Protein AF-A0AAW9SBM7-F1 (afdb_monomer)

InterPro domains:
  IPR028992 Hedgehog/Intein (Hint) domain [PF13403] (1-27)

pLDDT: mean 90.09, std 12.3, range [44.88, 98.12]

Secondary structure (DSSP, 8-state):
--------SS--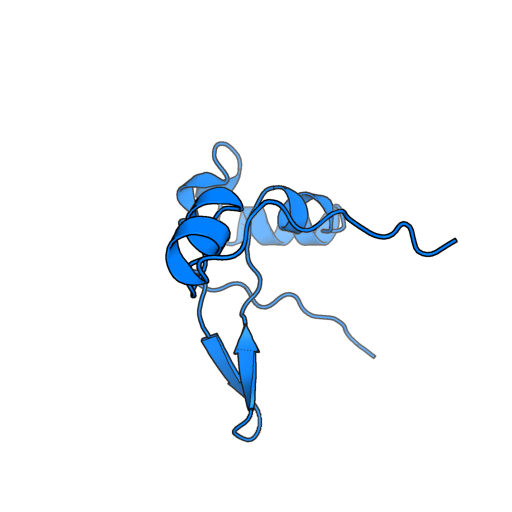EEEETTEEEE----SHHHHHHS-HHHHHHHHHH-GGGGT-GGGG---SS----HHHHHHHH-----------

Mean predicted aligned e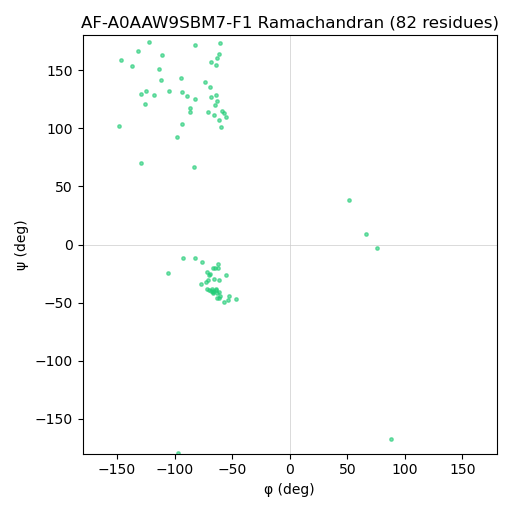rror: 6.28 Å

Solvent-accessible surface area (backbone atoms only — not comparable to full-atom values): 5490 Å² total; per-residue (Å²): 140,86,88,82,86,53,67,61,96,47,39,39,75,44,73,57,96,86,40,83,44,71,42,47,56,64,44,74,68,46,54,68,70,42,53,71,70,58,46,52,52,47,36,70,77,41,57,76,41,76,85,38,48,71,76,48,60,66,71,63,60,92,80,74,51,74,69,54,49,27,69,74,68,71,47,72,90,75,77,81,76,77,81,127

Foldseek 3Di:
DDDDQFDDLAKAFDDDPNDTDIHQQQDPVSLVPDDPVRNVVVCVVVVVCPVPSCNNDDHHDDDDDPVRVCVVVVDDDDPPPPPD

Structure (mmCIF, N/CA/C/O backbone):
data_AF-A0AAW9SBM7-F1
#
_entry.id   AF-A0AAW9SBM7-F1
#
loop_
_atom_site.group_PDB
_atom_site.id
_atom_site.type_symbol
_atom_site.label_atom_id
_atom_site.label_alt_id
_atom_site.label_comp_id
_atom_site.label_asym_id
_atom_site.label_entity_id
_atom_site.label_seq_id
_atom_site.pdbx_PDB_ins_code
_atom_site.Cartn_x
_atom_site.Cartn_y
_atom_site.Cartn_z
_atom_site.occupancy
_atom_site.B_iso_or_equiv
_atom_site.auth_seq_id
_atom_site.auth_comp_id
_atom_site.auth_asym_id
_atom_site.auth_atom_id
_atom_site.pdbx_PDB_model_num
ATOM 1 N N . MET A 1 1 ? 22.888 0.144 1.742 1.00 73.69 1 MET A N 1
ATOM 2 C CA . MET A 1 1 ? 21.495 0.007 2.223 1.00 73.69 1 MET A CA 1
ATOM 3 C C . MET A 1 1 ? 20.599 -0.177 1.012 1.00 73.69 1 MET A C 1
ATOM 5 O O . MET A 1 1 ? 20.865 0.469 0.006 1.00 73.69 1 MET A O 1
ATOM 9 N N . THR A 1 2 ? 19.584 -1.036 1.101 1.00 88.88 2 THR A N 1
ATOM 10 C CA . THR A 1 2 ? 18.654 -1.334 -0.002 1.00 88.88 2 THR A CA 1
ATOM 11 C C . THR A 1 2 ? 17.231 -1.087 0.475 1.00 88.88 2 THR A C 1
ATOM 13 O O . THR A 1 2 ? 16.870 -1.543 1.557 1.00 88.88 2 THR A O 1
ATOM 16 N N . TYR A 1 3 ? 16.443 -0.362 -0.315 1.00 89.19 3 TYR A N 1
ATOM 17 C CA . TYR A 1 3 ? 15.038 -0.081 -0.030 1.00 89.19 3 TYR A CA 1
ATOM 18 C C . TYR A 1 3 ? 14.151 -0.941 -0.933 1.00 89.19 3 TYR A C 1
ATOM 20 O O . TYR A 1 3 ? 14.399 -1.022 -2.136 1.00 89.19 3 TYR A O 1
ATOM 28 N N . ILE A 1 4 ? 13.150 -1.605 -0.355 1.00 90.62 4 ILE A N 1
ATOM 29 C CA . ILE A 1 4 ? 12.285 -2.561 -1.056 1.00 90.62 4 ILE A CA 1
ATOM 30 C C . ILE A 1 4 ? 10.828 -2.199 -0.771 1.00 90.62 4 ILE A C 1
ATOM 32 O O . ILE A 1 4 ? 10.440 -2.059 0.387 1.00 90.62 4 ILE A O 1
ATOM 36 N N . HIS A 1 5 ? 10.016 -2.095 -1.824 1.00 94.25 5 HIS A N 1
ATOM 37 C CA . HIS A 1 5 ? 8.561 -2.030 -1.705 1.00 94.25 5 HIS A CA 1
ATOM 38 C C . HIS A 1 5 ? 7.994 -3.454 -1.664 1.00 94.25 5 HIS A C 1
ATOM 40 O O . HIS A 1 5 ? 8.144 -4.205 -2.625 1.00 94.25 5 HIS A O 1
ATOM 46 N N . LEU A 1 6 ? 7.344 -3.827 -0.560 1.00 95.25 6 LEU A N 1
ATOM 47 C CA . LEU A 1 6 ? 6.707 -5.136 -0.397 1.00 95.25 6 LEU A CA 1
ATOM 48 C C . LEU A 1 6 ? 5.208 -5.036 -0.699 1.00 95.25 6 LEU A C 1
ATOM 50 O O . LEU A 1 6 ? 4.426 -4.722 0.194 1.00 95.25 6 LEU A O 1
ATOM 54 N N . ALA A 1 7 ? 4.809 -5.288 -1.945 1.00 96.00 7 ALA A N 1
ATOM 55 C CA . ALA A 1 7 ? 3.403 -5.407 -2.336 1.00 96.00 7 ALA A CA 1
ATOM 56 C C . ALA A 1 7 ? 2.960 -6.882 -2.308 1.00 96.00 7 ALA A C 1
ATOM 58 O O . ALA A 1 7 ? 3.741 -7.770 -2.645 1.00 96.00 7 ALA A O 1
ATOM 59 N N . LEU A 1 8 ? 1.716 -7.134 -1.904 1.00 96.62 8 LEU A N 1
ATOM 60 C CA . LEU A 1 8 ? 1.086 -8.462 -1.854 1.00 96.62 8 LEU A CA 1
ATOM 61 C C . LEU A 1 8 ? -0.182 -8.436 -2.722 1.00 96.62 8 LEU A C 1
ATOM 63 O O . LEU A 1 8 ? -0.584 -7.368 -3.165 1.00 96.62 8 LEU A O 1
ATOM 67 N N . ASP A 1 9 ? -0.860 -9.570 -2.918 1.00 95.50 9 ASP A N 1
ATOM 68 C CA . ASP A 1 9 ? -2.097 -9.636 -3.730 1.00 95.50 9 ASP A CA 1
ATOM 69 C C . ASP A 1 9 ? -3.198 -8.667 -3.267 1.00 95.50 9 ASP A C 1
ATOM 71 O O . ASP A 1 9 ? -4.058 -8.256 -4.039 1.00 95.50 9 ASP A O 1
ATOM 75 N N . ARG A 1 10 ? -3.171 -8.311 -1.981 1.00 95.38 10 ARG A N 1
ATOM 76 C CA . ARG A 1 10 ? -3.985 -7.268 -1.360 1.00 95.38 10 ARG A CA 1
ATOM 77 C C . ARG A 1 10 ? -3.185 -6.609 -0.250 1.00 95.38 10 ARG A C 1
ATOM 79 O O . ARG A 1 10 ? -2.291 -7.233 0.327 1.00 95.38 10 ARG A O 1
ATOM 86 N N . HIS A 1 11 ? -3.573 -5.398 0.124 1.00 97.69 11 HIS A N 1
ATOM 87 C CA . HIS A 1 11 ? -2.962 -4.708 1.251 1.00 97.69 11 HIS A CA 1
ATOM 88 C C . HIS A 1 11 ? -3.216 -5.442 2.579 1.00 97.69 11 HIS A C 1
ATOM 90 O O . HIS A 1 11 ? -4.360 -5.764 2.917 1.00 97.69 11 HIS A O 1
ATOM 96 N N . GLN A 1 12 ? -2.152 -5.705 3.340 1.00 98.12 12 GLN A N 1
ATOM 97 C CA . GLN A 1 12 ? -2.195 -6.480 4.583 1.00 98.12 12 GLN A CA 1
ATOM 98 C C . GLN A 1 12 ? -1.347 -5.852 5.688 1.00 98.12 12 GLN A C 1
ATOM 100 O O . GLN A 1 12 ? -0.348 -5.177 5.436 1.00 98.12 12 GLN A O 1
ATOM 105 N N . VAL A 1 13 ? -1.735 -6.142 6.931 1.00 97.94 13 VAL A N 1
ATOM 106 C CA . VAL A 1 13 ? -0.861 -5.982 8.095 1.00 97.94 13 VAL A CA 1
ATOM 107 C C . VAL A 1 13 ? 0.035 -7.216 8.169 1.00 97.94 13 VAL A C 1
ATOM 109 O O . VAL A 1 13 ? -0.461 -8.340 8.212 1.00 97.94 13 VAL A O 1
ATOM 112 N N . ILE A 1 14 ? 1.342 -6.998 8.195 1.00 96.88 14 ILE A N 1
ATOM 113 C CA . ILE A 1 14 ? 2.370 -8.020 8.396 1.00 96.88 14 ILE A CA 1
ATOM 114 C C . ILE A 1 14 ? 3.040 -7.811 9.756 1.00 96.88 14 ILE A C 1
ATOM 116 O O . ILE A 1 14 ? 2.930 -6.741 10.355 1.00 96.88 14 ILE A O 1
ATOM 120 N N . TYR A 1 15 ? 3.745 -8.824 10.247 1.00 97.31 15 TYR A N 1
ATOM 121 C CA . TYR A 1 15 ? 4.470 -8.745 11.512 1.00 97.31 15 TYR A CA 1
ATOM 122 C C . TYR A 1 15 ? 5.962 -8.938 11.273 1.00 97.31 15 TYR A C 1
ATOM 124 O O . TYR A 1 15 ? 6.369 -9.912 10.644 1.00 97.31 15 TYR A O 1
ATOM 132 N N . ALA A 1 16 ? 6.764 -8.017 11.800 1.00 93.50 16 ALA A N 1
ATOM 133 C CA . ALA A 1 16 ? 8.218 -8.103 11.819 1.00 93.50 16 ALA A CA 1
ATOM 134 C C . ALA A 1 16 ? 8.677 -7.942 13.269 1.00 93.50 16 ALA A C 1
ATOM 136 O O . ALA A 1 16 ? 8.340 -6.947 13.907 1.00 93.50 16 ALA A O 1
ATOM 137 N N . GLU A 1 17 ? 9.377 -8.939 13.814 1.00 96.44 17 GLU A N 1
ATOM 138 C CA .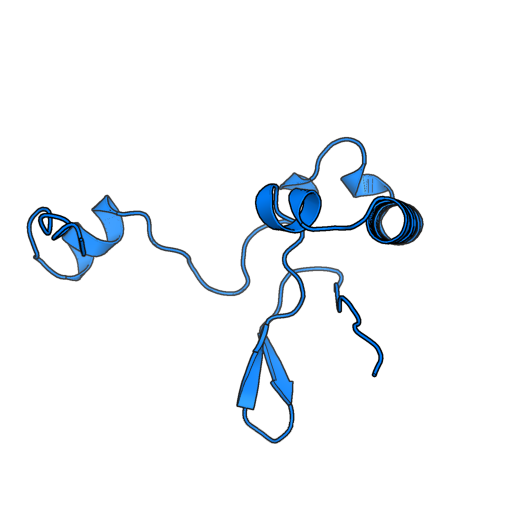 GLU A 1 17 ? 9.813 -8.949 15.223 1.00 96.44 17 GLU A CA 1
ATOM 139 C C . GLU A 1 17 ? 8.668 -8.671 16.222 1.00 96.44 17 GLU A C 1
ATOM 141 O O . GLU A 1 17 ? 8.813 -7.946 17.204 1.00 96.44 17 GLU A O 1
ATOM 146 N N . GLY A 1 18 ? 7.476 -9.209 15.939 1.00 97.00 18 GLY A N 1
ATOM 147 C CA . GLY A 1 18 ? 6.275 -9.017 16.761 1.00 97.00 18 GLY A CA 1
ATOM 148 C C . GLY A 1 18 ? 5.594 -7.650 16.614 1.00 97.00 18 GLY A C 1
ATOM 149 O O . GLY A 1 18 ? 4.519 -7.448 17.179 1.00 97.00 18 GLY A O 1
ATOM 150 N N . LEU A 1 19 ? 6.153 -6.730 15.825 1.00 97.44 19 LEU A N 1
ATOM 151 C CA . LEU A 1 19 ? 5.565 -5.419 15.563 1.00 97.44 19 LEU A CA 1
ATOM 152 C C . LEU A 1 19 ? 4.711 -5.440 14.295 1.00 97.44 19 LEU A C 1
ATOM 154 O O . LEU A 1 19 ? 5.145 -5.897 13.236 1.00 97.44 19 LEU A O 1
ATOM 158 N N . ALA A 1 20 ? 3.493 -4.908 14.406 1.00 97.25 20 ALA A N 1
ATOM 159 C CA . ALA A 1 20 ? 2.601 -4.734 13.269 1.00 97.25 20 ALA A CA 1
ATOM 160 C C . ALA A 1 20 ? 3.155 -3.662 12.316 1.00 97.25 20 ALA A C 1
ATOM 162 O O . ALA A 1 20 ? 3.437 -2.538 12.727 1.00 97.25 20 ALA A O 1
ATOM 1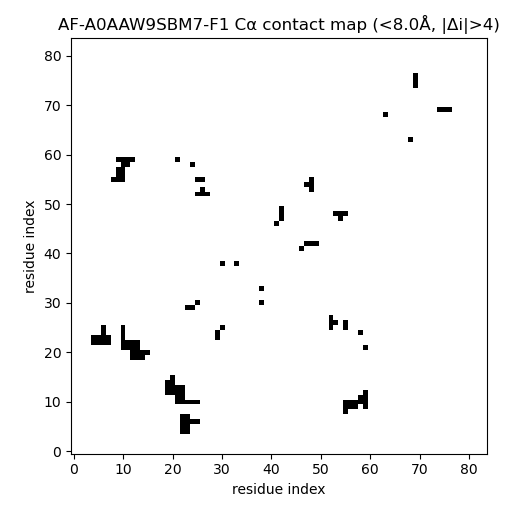63 N N . SER A 1 21 ? 3.277 -4.020 11.043 1.00 96.06 21 SER A N 1
ATOM 164 C CA . SER A 1 21 ? 3.660 -3.158 9.923 1.00 96.06 21 SER A CA 1
ATOM 165 C C . SER A 1 21 ? 2.683 -3.368 8.770 1.00 96.06 21 SER A C 1
ATOM 167 O O . SER A 1 21 ? 1.920 -4.332 8.771 1.00 96.06 21 SER A O 1
ATOM 169 N N . GLU A 1 22 ? 2.681 -2.491 7.774 1.00 96.81 22 GLU A N 1
ATOM 170 C CA . GLU A 1 22 ? 1.801 -2.628 6.609 1.00 96.81 22 GLU A CA 1
ATOM 171 C C . GLU A 1 22 ? 2.617 -2.941 5.352 1.00 96.81 22 GLU A C 1
ATOM 173 O O . GLU A 1 22 ? 3.721 -2.426 5.165 1.00 96.81 22 GLU A O 1
ATOM 178 N N . SER A 1 23 ? 2.078 -3.818 4.499 1.00 97.38 23 SER A N 1
ATOM 179 C CA . SER A 1 23 ? 2.565 -3.986 3.126 1.00 97.38 23 SER A CA 1
ATOM 180 C C . SER A 1 23 ? 2.400 -2.680 2.345 1.00 97.38 23 SER A C 1
ATOM 182 O O . SER A 1 23 ? 1.610 -1.822 2.716 1.00 97.38 23 SER A O 1
ATOM 184 N N . PHE A 1 24 ? 3.066 -2.538 1.210 1.00 96.81 24 PHE A N 1
ATOM 185 C CA . PHE A 1 24 ? 2.883 -1.386 0.340 1.00 96.81 24 PHE A CA 1
ATOM 186 C C . PHE A 1 24 ? 1.445 -1.308 -0.209 1.00 96.81 24 PHE A C 1
ATOM 188 O O . PHE A 1 24 ? 0.949 -2.251 -0.839 1.00 96.81 24 PHE A O 1
ATOM 195 N N . PHE A 1 25 ? 0.768 -0.178 0.024 1.00 97.50 25 PHE A N 1
ATOM 196 C CA . PHE A 1 25 ? -0.542 0.106 -0.561 1.00 97.50 25 PHE A CA 1
ATOM 197 C C . PHE A 1 25 ? -0.386 0.755 -1.935 1.00 97.50 25 PHE A C 1
ATOM 199 O O . PHE A 1 25 ? 0.080 1.890 -2.044 1.00 97.50 25 PHE A O 1
ATOM 206 N N . VAL A 1 26 ? -0.816 0.053 -2.984 1.00 96.62 26 VAL A N 1
ATOM 207 C CA . VAL A 1 26 ? -0.825 0.566 -4.356 1.00 96.62 26 VAL A CA 1
ATOM 208 C C . VAL A 1 26 ? -2.091 1.402 -4.573 1.00 96.62 26 VAL A C 1
ATOM 210 O O . VAL A 1 26 ? -2.997 1.011 -5.295 1.00 96.62 26 VAL A O 1
ATOM 213 N N . GLY A 1 27 ? -2.174 2.539 -3.884 1.00 94.56 27 GLY A N 1
ATOM 214 C CA . GLY A 1 27 ? -3.136 3.604 -4.187 1.00 94.56 27 GLY A CA 1
ATOM 215 C C . GLY A 1 27 ? -2.495 4.704 -5.036 1.00 94.56 27 GLY A C 1
ATOM 216 O O . GLY A 1 27 ? -1.300 4.638 -5.328 1.00 94.56 27 GLY A O 1
ATOM 217 N N . ASP A 1 28 ? -3.256 5.745 -5.373 1.00 93.00 28 ASP A N 1
ATOM 218 C CA . ASP A 1 28 ? -2.775 6.862 -6.206 1.00 93.00 28 ASP A CA 1
ATOM 219 C C . ASP A 1 28 ? -1.489 7.499 -5.653 1.00 93.00 28 ASP A C 1
ATOM 221 O O . ASP A 1 28 ? -0.497 7.638 -6.368 1.00 93.00 28 ASP A O 1
ATOM 225 N N . GLU A 1 29 ? -1.467 7.801 -4.351 1.00 93.06 29 GLU A N 1
ATOM 226 C CA . GLU A 1 29 ? -0.302 8.389 -3.674 1.00 93.06 29 GLU A CA 1
ATOM 227 C C . GLU A 1 29 ? 0.891 7.427 -3.617 1.00 93.06 29 GLU A C 1
ATOM 229 O O . GLU A 1 29 ? 2.033 7.818 -3.860 1.00 93.06 29 GLU A O 1
ATOM 234 N N . GLY A 1 30 ? 0.637 6.144 -3.333 1.00 93.31 30 GLY A N 1
ATOM 235 C CA . GLY A 1 30 ? 1.684 5.123 -3.315 1.00 93.31 30 GLY A CA 1
ATOM 236 C C . GLY A 1 30 ? 2.331 4.983 -4.690 1.00 93.31 30 GLY A C 1
ATOM 237 O O . GLY A 1 30 ? 3.555 4.997 -4.814 1.00 93.31 30 GLY A O 1
ATOM 238 N N . LEU A 1 31 ? 1.512 4.925 -5.739 1.00 94.88 31 LEU A N 1
ATOM 239 C CA . LEU A 1 31 ? 1.971 4.843 -7.118 1.00 94.88 31 LEU A CA 1
ATOM 240 C C . LEU A 1 31 ? 2.746 6.096 -7.550 1.00 94.88 31 LEU A C 1
ATOM 242 O O . LEU A 1 31 ? 3.756 5.969 -8.244 1.00 94.88 31 LEU A O 1
ATOM 246 N N . ALA A 1 32 ? 2.304 7.286 -7.134 1.00 94.25 32 ALA A N 1
ATOM 247 C CA . ALA A 1 32 ? 2.996 8.548 -7.397 1.00 94.25 32 ALA A CA 1
ATOM 248 C C . ALA A 1 32 ? 4.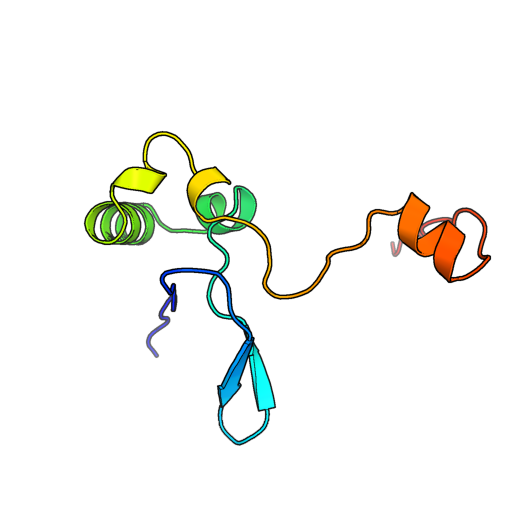365 8.631 -6.698 1.00 94.25 32 ALA A C 1
ATOM 250 O O . ALA A 1 32 ? 5.284 9.258 -7.225 1.00 94.25 32 ALA A O 1
ATOM 251 N N . ALA A 1 33 ? 4.520 7.970 -5.548 1.00 93.94 33 ALA A N 1
ATOM 252 C CA . ALA A 1 33 ? 5.777 7.910 -4.805 1.00 93.94 33 ALA A CA 1
ATOM 253 C C . ALA A 1 33 ? 6.817 6.947 -5.412 1.00 93.94 33 ALA A C 1
ATOM 255 O O . ALA A 1 33 ? 7.995 7.011 -5.050 1.00 93.94 33 ALA A O 1
ATOM 256 N N . LEU A 1 34 ? 6.420 6.050 -6.324 1.00 95.38 34 LEU A N 1
ATOM 257 C CA . LEU A 1 34 ? 7.348 5.118 -6.965 1.00 95.38 34 LEU A CA 1
ATOM 258 C C . LEU A 1 34 ? 8.231 5.816 -8.000 1.00 95.38 34 LEU A C 1
ATOM 260 O O . LEU A 1 34 ? 7.780 6.603 -8.833 1.00 95.38 34 LEU A O 1
ATOM 264 N N . THR A 1 35 ? 9.507 5.431 -8.022 1.00 95.56 35 THR A N 1
ATOM 265 C CA . THR A 1 35 ? 10.389 5.774 -9.141 1.00 95.56 35 THR A CA 1
ATOM 266 C C . THR A 1 35 ? 9.896 5.099 -10.428 1.00 95.56 35 THR A C 1
ATOM 268 O O . THR A 1 35 ? 9.264 4.039 -10.356 1.00 95.56 35 THR A O 1
ATOM 271 N N . PRO A 1 36 ? 10.205 5.640 -11.623 1.00 95.81 36 PRO A N 1
ATOM 272 C CA . PRO A 1 36 ? 9.781 5.018 -12.876 1.00 95.81 36 PRO A CA 1
ATOM 273 C C . PRO A 1 36 ? 10.169 3.529 -12.993 1.00 95.81 36 PRO A C 1
ATOM 275 O O . PRO A 1 36 ? 9.280 2.733 -13.292 1.00 95.81 36 PRO A O 1
ATOM 278 N N . PRO A 1 37 ? 11.406 3.100 -12.645 1.00 95.69 37 PRO A N 1
ATOM 279 C CA . PRO A 1 37 ? 11.763 1.679 -12.675 1.00 95.69 37 PRO A CA 1
ATOM 280 C C . PRO A 1 37 ? 10.976 0.819 -11.676 1.00 95.69 37 PRO A C 1
ATOM 282 O O . PRO A 1 37 ? 10.603 -0.309 -11.992 1.00 95.69 37 PRO A O 1
ATOM 285 N N . ALA A 1 38 ? 10.700 1.334 -10.472 1.00 95.19 38 ALA A N 1
ATOM 286 C CA . ALA A 1 38 ? 9.912 0.608 -9.475 1.00 95.19 38 ALA A CA 1
ATOM 287 C C . ALA A 1 38 ? 8.453 0.448 -9.923 1.00 95.19 38 ALA A C 1
ATOM 289 O O . ALA A 1 38 ? 7.860 -0.614 -9.742 1.00 95.19 38 ALA A O 1
ATOM 290 N N . ARG A 1 39 ? 7.896 1.476 -10.568 1.00 95.69 39 ARG A N 1
ATOM 291 C CA . ARG A 1 39 ? 6.554 1.439 -11.149 1.00 95.69 39 ARG A CA 1
ATOM 292 C C . ARG A 1 39 ? 6.454 0.454 -12.317 1.00 95.69 39 ARG A C 1
ATOM 294 O O . ARG A 1 39 ? 5.466 -0.267 -12.416 1.00 95.69 39 ARG A O 1
ATOM 301 N N . ASP A 1 40 ? 7.469 0.382 -13.175 1.00 96.06 40 ASP A N 1
ATOM 302 C CA . ASP A 1 40 ? 7.498 -0.606 -14.259 1.00 96.06 40 ASP A CA 1
ATOM 303 C C . ASP A 1 40 ? 7.611 -2.038 -13.722 1.00 96.06 40 ASP A C 1
ATOM 305 O O . ASP A 1 40 ? 6.891 -2.919 -14.189 1.00 96.06 40 ASP A O 1
ATOM 309 N N . SER A 1 41 ? 8.433 -2.256 -12.690 1.00 96.19 41 SER A N 1
ATOM 310 C CA . SER A 1 41 ? 8.520 -3.544 -11.988 1.00 96.19 41 SER A CA 1
ATOM 311 C C . SER A 1 41 ? 7.180 -3.948 -11.361 1.00 96.19 41 SER A C 1
ATOM 313 O O . SER A 1 41 ? 6.725 -5.078 -11.536 1.00 96.19 41 SER A O 1
ATOM 315 N N . LEU A 1 42 ? 6.496 -3.002 -10.706 1.00 96.44 42 LEU A N 1
ATOM 316 C CA . LEU A 1 42 ? 5.158 -3.214 -10.156 1.00 96.44 42 LEU A CA 1
ATOM 317 C C . LEU A 1 42 ? 4.174 -3.661 -11.243 1.00 96.44 42 LEU A C 1
ATOM 319 O O . LEU A 1 42 ? 3.489 -4.660 -11.061 1.00 96.44 42 LEU A O 1
ATOM 323 N N . PHE A 1 43 ? 4.109 -2.964 -12.380 1.00 96.75 43 PHE A N 1
ATOM 324 C CA . PHE A 1 43 ? 3.183 -3.329 -13.456 1.00 96.75 43 PHE A CA 1
ATOM 325 C C . PHE A 1 43 ? 3.575 -4.608 -14.198 1.00 96.75 43 PHE A C 1
ATOM 327 O O . PHE A 1 43 ? 2.704 -5.260 -14.767 1.00 96.75 43 PHE A O 1
ATOM 334 N N . ALA A 1 44 ? 4.850 -4.994 -14.188 1.00 97.00 44 ALA A N 1
ATOM 335 C CA . ALA A 1 44 ? 5.262 -6.307 -14.669 1.00 97.00 44 ALA A CA 1
ATOM 336 C C . ALA A 1 44 ? 4.753 -7.426 -13.741 1.00 97.00 44 ALA A C 1
ATOM 338 O O . ALA A 1 44 ? 4.292 -8.456 -14.227 1.00 97.00 44 ALA A O 1
ATOM 339 N N . ALA A 1 45 ? 4.790 -7.210 -12.421 1.00 95.56 45 ALA A N 1
ATOM 340 C CA . ALA A 1 45 ? 4.301 -8.166 -11.424 1.00 95.56 45 ALA A CA 1
ATOM 341 C C . ALA A 1 45 ? 2.765 -8.183 -11.292 1.00 95.56 45 ALA A C 1
ATOM 343 O O . ALA A 1 45 ? 2.175 -9.236 -11.063 1.00 95.56 45 ALA A O 1
ATOM 344 N N . MET A 1 46 ? 2.109 -7.031 -11.459 1.00 96.25 46 MET A N 1
ATOM 345 C CA . MET A 1 46 ? 0.662 -6.835 -11.306 1.00 96.25 46 MET A CA 1
ATOM 346 C C . MET A 1 46 ? 0.065 -6.117 -12.536 1.00 96.25 46 MET A C 1
ATOM 348 O O . MET A 1 46 ? -0.351 -4.958 -12.442 1.00 96.25 46 MET A O 1
ATOM 352 N N . PRO A 1 47 ? -0.012 -6.776 -13.713 1.00 95.94 47 PRO A N 1
ATOM 353 C CA . PRO A 1 47 ? -0.382 -6.110 -14.971 1.00 95.94 47 PRO A CA 1
ATOM 354 C C . PRO A 1 47 ? -1.781 -5.493 -14.981 1.00 95.94 47 PRO A C 1
ATOM 356 O O . PRO A 1 47 ? -2.010 -4.478 -15.639 1.00 95.94 47 PRO A O 1
ATOM 359 N N . HIS A 1 48 ? -2.711 -6.083 -14.227 1.00 94.38 48 HIS A N 1
ATOM 360 C CA . HIS A 1 48 ? -4.094 -5.621 -14.117 1.00 94.38 48 HIS A CA 1
ATOM 361 C C . HIS A 1 48 ? -4.213 -4.203 -13.528 1.00 94.38 48 HIS A C 1
ATOM 363 O O . HIS A 1 48 ? -5.201 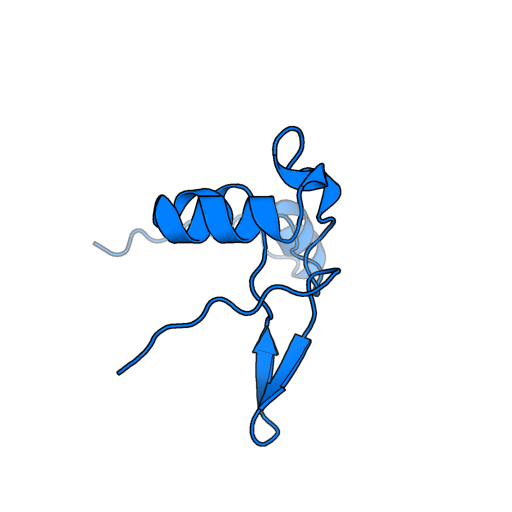-3.528 -13.795 1.00 94.38 48 HIS A O 1
ATOM 369 N N . LEU A 1 49 ? -3.191 -3.710 -12.815 1.00 95.19 49 LEU A N 1
ATOM 370 C CA . LEU A 1 49 ? -3.191 -2.375 -12.204 1.00 95.19 49 LEU A CA 1
ATOM 371 C C . LEU A 1 49 ? -2.820 -1.238 -13.169 1.00 95.19 49 LEU A C 1
ATOM 373 O O . LEU A 1 49 ? -2.976 -0.069 -12.828 1.00 95.19 49 LEU A O 1
ATOM 377 N N . ARG A 1 50 ? -2.309 -1.537 -14.373 1.00 91.94 50 ARG A N 1
ATOM 378 C CA . ARG A 1 50 ? -1.783 -0.510 -15.297 1.00 91.94 50 ARG A CA 1
ATOM 379 C C . ARG A 1 50 ? -2.868 0.397 -15.890 1.00 91.94 50 ARG A C 1
ATOM 381 O O . ARG A 1 50 ? -2.562 1.516 -16.293 1.00 91.94 50 ARG A O 1
ATOM 388 N N . GLY A 1 51 ? -4.106 -0.094 -15.965 1.00 90.56 51 GLY A N 1
ATOM 389 C CA . GLY A 1 51 ? -5.270 0.665 -16.438 1.00 90.56 51 GLY A CA 1
ATOM 390 C C . GLY A 1 51 ? -6.222 1.099 -15.324 1.00 90.56 51 GLY A C 1
ATOM 391 O O . GLY A 1 51 ? -6.935 2.082 -15.494 1.00 90.56 51 GLY A O 1
ATOM 392 N N . ASP A 1 52 ? -6.221 0.387 -14.198 1.00 94.25 52 ASP A N 1
ATOM 393 C CA . ASP A 1 52 ? -7.088 0.660 -13.059 1.00 94.25 52 ASP A CA 1
ATOM 394 C C . ASP A 1 52 ? -6.383 0.269 -11.756 1.00 94.25 52 ASP A C 1
ATOM 396 O O . ASP A 1 52 ? -6.306 -0.901 -11.385 1.00 94.25 52 ASP A O 1
ATOM 400 N N . VAL A 1 53 ? -5.860 1.270 -11.051 1.00 94.00 53 VAL A N 1
ATOM 401 C CA . VAL A 1 53 ? -5.182 1.080 -9.761 1.00 94.00 53 VAL A CA 1
ATOM 402 C C . VAL A 1 53 ? -6.176 0.690 -8.665 1.00 94.00 53 VAL A C 1
ATOM 404 O O . VAL A 1 53 ? -5.810 -0.014 -7.725 1.00 94.00 53 VAL A O 1
ATOM 407 N N . SER A 1 54 ? -7.453 1.069 -8.801 1.00 94.19 54 SER A N 1
ATOM 408 C CA . SER A 1 54 ? -8.486 0.735 -7.815 1.00 94.19 54 SER A CA 1
ATOM 409 C C . SER A 1 54 ? -8.744 -0.772 -7.721 1.00 94.19 54 SER A C 1
ATOM 411 O O . SER A 1 54 ? -9.191 -1.256 -6.677 1.00 94.19 54 SER A O 1
ATOM 413 N N . ALA A 1 55 ? -8.357 -1.533 -8.753 1.00 95.50 55 ALA A N 1
ATOM 414 C CA . ALA A 1 55 ? -8.391 -2.990 -8.757 1.00 95.50 55 ALA A CA 1
ATOM 415 C C . ALA A 1 55 ? -7.480 -3.632 -7.690 1.00 95.50 55 ALA A C 1
ATOM 417 O O . ALA A 1 55 ? -7.694 -4.794 -7.348 1.00 95.50 55 ALA A O 1
ATOM 418 N N . TYR A 1 56 ? -6.520 -2.893 -7.109 1.00 96.50 56 TYR A N 1
ATOM 419 C CA . TYR A 1 56 ? -5.723 -3.370 -5.967 1.00 96.50 56 TYR A CA 1
ATOM 420 C C . TYR A 1 56 ? -6.561 -3.544 -4.685 1.00 96.50 56 TYR A C 1
ATOM 422 O O . TYR A 1 56 ? -6.185 -4.277 -3.768 1.00 96.50 56 TYR A O 1
ATOM 430 N N . GLY A 1 57 ? -7.724 -2.889 -4.622 1.00 95.44 57 GLY A N 1
ATOM 431 C CA . GLY A 1 57 ? -8.650 -2.962 -3.501 1.00 95.44 57 GLY A CA 1
ATOM 432 C C . GLY A 1 57 ? -8.368 -1.943 -2.395 1.00 95.44 57 GLY A C 1
ATOM 433 O O . GLY A 1 57 ? -7.647 -0.963 -2.565 1.00 95.44 57 GLY A O 1
ATOM 434 N N . GLY A 1 58 ? -9.018 -2.147 -1.248 1.00 95.75 58 GLY A N 1
ATOM 435 C CA . GLY A 1 58 ? -8.950 -1.230 -0.111 1.00 95.75 58 GLY A CA 1
ATOM 436 C C . GLY A 1 58 ? -7.718 -1.416 0.776 1.00 95.75 58 GLY A C 1
ATOM 437 O O . GLY A 1 58 ? -6.976 -2.396 0.678 1.00 95.75 58 GLY A O 1
ATOM 438 N N . THR A 1 59 ? -7.545 -0.482 1.708 1.00 97.19 59 THR A N 1
ATOM 439 C CA . THR A 1 59 ? -6.556 -0.573 2.784 1.00 97.19 59 THR A CA 1
ATOM 440 C C . THR A 1 59 ? -6.840 -1.761 3.712 1.00 97.19 59 THR A C 1
ATOM 442 O O . THR A 1 59 ? -7.946 -2.294 3.787 1.00 97.19 59 THR A O 1
ATOM 445 N N . ALA A 1 60 ? -5.821 -2.178 4.464 1.00 96.94 60 ALA A N 1
ATOM 446 C CA . ALA A 1 60 ? -5.894 -3.353 5.341 1.00 96.94 60 ALA A CA 1
ATOM 447 C C . ALA A 1 60 ? -6.754 -3.051 6.568 1.00 96.94 60 ALA A C 1
ATOM 449 O O . ALA A 1 60 ? -7.431 -3.924 7.106 1.00 96.94 60 ALA A O 1
ATOM 450 N N . ARG A 1 61 ? -6.707 -1.791 7.001 1.00 94.94 61 ARG A N 1
ATOM 451 C CA . ARG A 1 61 ? -7.511 -1.231 8.077 1.00 94.94 61 ARG A CA 1
ATOM 452 C C . ARG A 1 61 ? -8.465 -0.199 7.503 1.00 94.94 61 ARG A C 1
ATOM 454 O O . ARG A 1 61 ? -8.155 0.453 6.507 1.00 94.94 61 ARG A O 1
ATOM 461 N N . LEU A 1 62 ? -9.608 -0.037 8.157 1.00 92.25 62 LEU A N 1
ATOM 462 C CA . LEU A 1 62 ? -10.585 0.978 7.789 1.00 92.25 62 LEU A CA 1
ATOM 463 C C . LEU A 1 62 ? -9.994 2.377 8.008 1.00 92.25 62 LEU A C 1
ATOM 465 O O . LEU A 1 62 ? -9.652 2.746 9.132 1.00 92.25 62 LEU A O 1
ATOM 469 N N . CYS A 1 63 ? -9.910 3.158 6.935 1.00 91.56 63 CYS A N 1
ATOM 470 C CA . CYS A 1 63 ? -9.562 4.570 7.000 1.00 91.56 63 CYS A CA 1
ATOM 471 C C . CYS A 1 63 ? -10.848 5.392 7.071 1.00 91.56 63 CYS A C 1
ATOM 473 O O . CYS A 1 63 ? -11.540 5.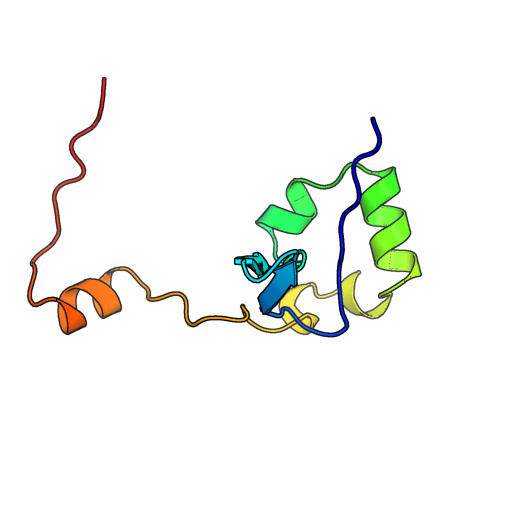562 6.069 1.00 91.56 63 CYS A O 1
ATOM 475 N N . LEU A 1 64 ? -11.169 5.891 8.264 1.00 92.75 64 LEU A N 1
ATOM 476 C CA . LEU A 1 64 ? -12.358 6.710 8.472 1.00 92.75 64 LEU A CA 1
ATOM 477 C C . LEU A 1 64 ? -12.214 8.072 7.786 1.00 92.75 64 LEU A C 1
ATOM 479 O O . LEU A 1 64 ? -11.202 8.766 7.920 1.00 92.75 64 LEU A O 1
ATOM 483 N N . LYS A 1 65 ? 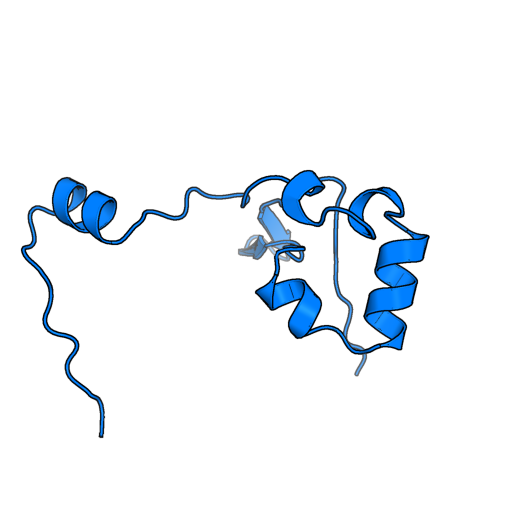-13.274 8.496 7.101 1.00 91.25 65 LYS A N 1
ATOM 484 C CA . LYS A 1 65 ? -13.431 9.860 6.601 1.00 91.25 65 LYS A CA 1
ATOM 485 C C . LYS A 1 65 ? -13.620 10.815 7.773 1.00 91.25 65 LYS A C 1
ATOM 487 O O . LYS A 1 65 ? -14.117 10.453 8.837 1.00 91.25 65 LYS A O 1
ATOM 492 N N . ARG A 1 66 ? -13.303 12.092 7.548 1.00 90.56 66 ARG A N 1
ATOM 493 C CA . ARG A 1 66 ? -13.426 13.157 8.561 1.00 90.56 66 ARG A CA 1
ATOM 494 C C . ARG A 1 66 ? -14.770 13.133 9.300 1.00 90.56 66 ARG A C 1
ATOM 496 O O . ARG A 1 66 ? -14.781 13.233 10.520 1.00 90.56 66 ARG A O 1
ATOM 503 N N . HIS A 1 67 ? -15.882 13.017 8.576 1.00 91.31 67 HIS A N 1
ATOM 504 C CA . HIS A 1 67 ? -17.214 13.020 9.186 1.00 91.31 67 HIS A CA 1
ATOM 505 C C . HIS A 1 67 ? -17.511 11.734 9.975 1.00 91.31 67 HIS A C 1
ATOM 507 O O . HIS A 1 67 ? -18.219 11.796 10.973 1.00 91.31 67 HIS A O 1
ATOM 513 N N . GLU A 1 68 ? -16.942 10.589 9.584 1.00 94.19 68 GLU A N 1
ATOM 514 C CA . GLU A 1 68 ? -17.085 9.324 10.318 1.00 94.19 68 GLU A CA 1
ATOM 515 C C . GLU A 1 68 ? -16.326 9.386 11.647 1.00 94.19 68 GLU A C 1
ATOM 517 O O . GLU A 1 68 ? -16.842 8.960 12.676 1.00 94.19 68 GLU A O 1
ATOM 522 N N . VAL A 1 69 ? -15.140 10.008 11.658 1.00 93.19 69 VAL A N 1
ATOM 523 C CA . VAL A 1 69 ? -14.391 10.280 12.896 1.00 93.19 69 VAL A CA 1
ATOM 524 C C . VAL A 1 69 ? -15.162 11.233 13.814 1.00 93.19 69 VAL A C 1
ATOM 526 O O . VAL A 1 69 ? -15.211 11.011 15.022 1.00 93.19 69 VAL A O 1
ATOM 529 N N . GLN A 1 70 ? -15.787 12.280 13.269 1.00 90.81 70 GLN A N 1
ATOM 530 C CA . GLN A 1 70 ? -16.604 13.218 14.056 1.00 90.81 70 GLN A CA 1
ATOM 531 C C . GLN A 1 70 ? -17.814 12.518 14.682 1.00 90.81 70 GLN A C 1
ATOM 533 O O . GLN A 1 70 ? -18.059 12.671 15.876 1.00 90.81 70 GLN A O 1
ATOM 538 N N . ALA A 1 71 ? -18.523 11.701 13.897 1.00 92.25 71 ALA A N 1
ATOM 539 C CA . ALA A 1 71 ? -19.642 10.903 14.385 1.00 92.25 71 ALA A CA 1
ATOM 540 C C . ALA A 1 71 ? -19.209 9.906 15.474 1.00 92.25 71 ALA A C 1
ATOM 542 O O . ALA A 1 71 ? -19.901 9.766 16.478 1.00 92.25 71 ALA A O 1
ATOM 543 N N . LEU A 1 72 ? -18.051 9.256 15.308 1.00 91.94 72 LEU A N 1
ATOM 544 C CA . LEU A 1 72 ? -17.533 8.270 16.259 1.00 91.94 72 LEU A CA 1
ATOM 545 C C . LEU A 1 72 ? -17.028 8.896 17.569 1.0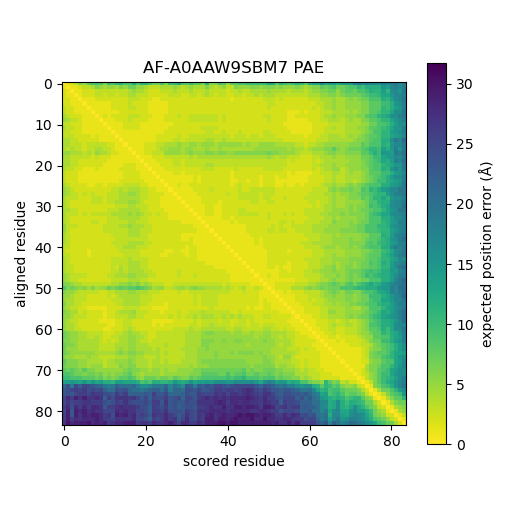0 91.94 72 LEU A C 1
ATOM 547 O O . LEU A 1 72 ? -17.207 8.317 18.635 1.00 91.94 72 LEU A O 1
ATOM 551 N N . THR A 1 73 ? -16.376 10.059 17.501 1.00 92.69 73 THR A N 1
ATOM 552 C CA . THR A 1 73 ? -15.752 10.708 18.671 1.00 92.69 73 THR A CA 1
ATOM 553 C C . THR A 1 73 ? -16.663 11.715 19.373 1.00 92.69 73 THR A C 1
ATOM 555 O O . THR A 1 73 ? -16.325 12.184 20.458 1.00 92.69 73 THR A O 1
ATOM 558 N N . GLY A 1 74 ? -17.792 12.091 18.760 1.00 82.94 74 GLY A N 1
ATOM 559 C CA . GLY A 1 74 ? -18.670 13.155 19.254 1.00 82.94 74 GLY A CA 1
ATOM 560 C C . GLY A 1 74 ? -18.035 14.549 19.209 1.00 82.94 74 GLY A C 1
ATOM 561 O O . GLY A 1 74 ? -18.587 15.498 19.766 1.00 82.94 74 GLY A O 1
ATOM 562 N N . GLN A 1 75 ? -16.871 14.695 18.569 1.00 69.25 75 GLN A N 1
ATOM 563 C CA . GLN A 1 75 ? -16.190 15.976 18.440 1.00 69.25 75 GLN A CA 1
ATOM 564 C C . GLN A 1 75 ? -16.656 16.702 17.177 1.00 69.25 75 GLN A C 1
ATOM 566 O O . GLN A 1 75 ? -16.616 16.162 16.070 1.00 69.25 75 GLN A O 1
ATOM 571 N N . GLY A 1 76 ? -17.071 17.962 17.347 1.00 65.69 76 GLY A N 1
ATOM 572 C CA . GLY A 1 76 ? -17.281 18.890 16.237 1.00 65.69 76 GLY A CA 1
ATOM 573 C C . GLY A 1 76 ? -15.987 19.126 15.439 1.00 65.69 76 GLY A C 1
ATOM 574 O O . GLY A 1 76 ? -14.920 18.645 15.823 1.00 65.69 76 GLY A O 1
ATOM 575 N N . PRO A 1 77 ? -16.035 19.854 14.311 1.00 65.25 77 PRO A N 1
ATOM 576 C CA . PRO A 1 77 ? -14.866 20.055 13.462 1.00 65.25 77 PRO A CA 1
ATOM 577 C C . PRO A 1 77 ? -13.689 20.643 14.252 1.00 65.25 77 PRO A C 1
ATOM 579 O O . PRO A 1 77 ? -13.703 21.804 14.655 1.00 65.25 77 PRO A O 1
ATOM 582 N N . MET A 1 78 ? -12.653 19.826 14.459 1.00 62.41 78 MET A N 1
ATOM 583 C CA . MET A 1 78 ? -11.410 20.250 15.092 1.00 62.41 78 MET A CA 1
ATOM 584 C C . MET A 1 78 ? -10.724 21.260 14.165 1.00 62.41 78 MET A C 1
ATOM 586 O O . MET A 1 78 ? -10.295 20.910 13.060 1.00 62.41 78 MET A O 1
ATOM 590 N N . ALA A 1 79 ? -10.667 22.527 14.584 1.00 61.25 79 ALA A N 1
ATOM 591 C CA . ALA A 1 79 ? -9.938 23.561 13.865 1.00 61.25 79 ALA A CA 1
ATOM 592 C C . ALA A 1 79 ? -8.466 23.133 13.768 1.00 61.25 79 ALA A C 1
ATOM 594 O O . ALA A 1 79 ? -7.783 22.996 14.784 1.00 61.25 79 ALA A O 1
ATOM 595 N N . LEU A 1 80 ? -7.988 22.883 12.546 1.00 59.56 80 LEU A N 1
ATOM 596 C CA . LEU A 1 80 ? -6.578 22.616 12.276 1.00 59.56 80 LEU A CA 1
ATOM 597 C C . LEU A 1 80 ? -5.781 23.845 12.723 1.00 59.56 80 LEU A C 1
ATOM 599 O O . LEU A 1 80 ? -5.749 24.861 12.028 1.00 59.56 80 LEU A O 1
ATOM 603 N N . ARG A 1 81 ? -5.152 23.767 13.899 1.00 54.12 81 ARG A N 1
ATOM 604 C CA . ARG A 1 81 ? -4.110 24.715 14.286 1.00 54.12 81 ARG A CA 1
ATOM 605 C C . ARG A 1 81 ? -2.994 24.564 13.259 1.00 54.12 81 ARG A C 1
ATOM 607 O O . ARG A 1 81 ? -2.312 23.544 13.243 1.00 54.12 81 ARG A O 1
ATOM 614 N N . ARG A 1 82 ? -2.849 25.552 12.371 1.00 44.88 82 ARG A N 1
ATOM 615 C CA . ARG A 1 82 ? -1.655 25.679 11.532 1.00 44.88 82 ARG A CA 1
ATOM 616 C C . ARG A 1 82 ? -0.462 25.760 12.479 1.00 44.88 82 ARG A C 1
ATOM 618 O O . ARG A 1 82 ? -0.362 26.709 13.253 1.00 44.88 82 ARG A O 1
ATOM 625 N N . VAL A 1 83 ? 0.384 24.738 12.449 1.00 50.53 83 VAL A N 1
ATOM 626 C CA . VAL A 1 83 ? 1.741 24.841 12.979 1.00 50.53 83 VAL A CA 1
ATOM 627 C C . VAL A 1 83 ? 2.474 25.742 11.990 1.00 50.53 83 VAL A C 1
ATOM 629 O O . VAL A 1 83 ? 2.525 25.422 10.801 1.00 50.53 83 VAL A O 1
ATOM 632 N N . ALA A 1 84 ? 2.866 26.922 12.468 1.00 53.25 84 ALA A N 1
ATOM 633 C CA . ALA A 1 84 ? 3.724 27.857 11.749 1.00 53.25 84 ALA A CA 1
ATOM 634 C C . ALA A 1 84 ? 5.179 27.385 11.811 1.00 53.25 84 ALA A C 1
ATOM 636 O O . ALA A 1 84 ? 5.527 26.731 12.823 1.00 53.25 84 ALA A O 1
#

Organism: NCBI:txid422297

Radius of gyration: 16.72 Å; Cα contacts (8 Å, |Δi|>4): 66; chains: 1; bounding box: 41×38×36 Å

Sequence (84 aa):
MTYIHLALDRHQVIYAEGLASESFFVGDEGLAALTPPARDSLFAAMPHLRGDVSAYGGTARLCLKRHEVQALTGQGPMALRRVA

Nearest PDB structures (foldseek):
  4g6t-assembly1_B  TM=3.337E-01  e=7.938E-01  Pseudomonas syringae pv. tomato str. DC3000